Protein 2YSK (pdb70)

CATH classification: 1.10.490.110

Secondary structure (DSSP, 8-state):
--SS-HHHHHHHHHHHHHHHHHHHHHT---HHHHHHHHHHHHHHHHTTS-HHHHHHHHTTS-HHHHHHHHTT--TTSPPP---SHHHHHHHHHHTSEETTEESS-HHHHHHHHHHHHHHHS-HHHHHHHHHTS-HHHHTTSTT-

Radius of gyration: 14.79 Å; Cα contacts (8 Å, |Δi|>4): 147; chains: 1; bounding box: 36×36×34 Å

Sequence (144 aa):
SATGLEVFDRTLHKTHAWLKAIMEELGTEDRHKAYLALRAVLHALRDRLTVEEVAQLAAQLPMLVRGLYYEGWDPTGKPLKERHKEAFLAHVAEELKTPSGPAVDPEAATRAVFKVLSREISQGELEDVLGLLPKELRALWPQG

Organism: Thermus thermophilus (strain ATCC 27634 / DSM 579 / HB8) (NCBI:txid300852)

Foldseek 3Di:
DPPPDPLVVVLVVVVVVLLVQLCVLQVHPDSVLSVLLLLLQLQLLLLQDAPVLNVVLLVLHRPVSSVSSCPPDDNVDDRDADQAPVVSLVSSQVSQDDPPGGVGRSLSSNLSNLASSCVRGDVVSNVVSLVSHHPNSNVSHPVD

Nearest PDB structures (foldseek):
  2ysk-assembly1_A-2  TM=1.007E+00  e=5.662E-22  Thermus thermophilus HB8
  1qyi-assembly1_A  TM=2.344E-01  e=3.769E+00  Staphylococcus aureus subsp. aureus MW2

Structure (mmCIF, N/CA/C/O backbone):
data_2YSK
#
_entry.id   2YSK
#
_cell.length_a   35.457
_cell.length_b   35.457
_cell.length_c   211.966
_cell.angle_alpha   90.00
_cell.angle_beta   90.00
_cell.angle_gamma   90.00
#
_symmetry.space_group_name_H-M   'P 41 21 2'
#
loop_
_entity.id
_entity.type
_entity.pdbx_description
1 polymer 'Hypothetical protein TTHA1432'
2 non-polymer 'SULFATE ION'
3 water water
#
loop_
_atom_site.group_PDB
_atom_site.id
_atom_site.type_symbol
_atom_site.label_atom_id
_atom_site.label_alt_id
_atom_site.label_comp_id
_atom_site.label_asym_id
_atom_site.label_entity_id
_atom_site.label_seq_id
_atom_site.pdbx_PDB_ins_code
_atom_site.Cartn_x
_atom_site.Cartn_y
_atom_site.Cartn_z
_atom_site.occupancy
_atom_site.B_iso_or_equiv
_atom_site.auth_seq_id
_atom_site.auth_comp_id
_atom_site.auth_asym_id
_atom_site.auth_atom_id
_atom_site.pdbx_PDB_model_num
ATOM 1 N N . SER A 1 2 ? 11.657 17.368 111.143 1.00 39.43 2 SER A N 1
ATOM 2 C CA . SER A 1 2 ? 11.268 17.908 109.808 1.00 37.93 2 SER A CA 1
ATOM 3 C C . SER A 1 2 ? 12.432 17.870 108.820 1.00 36.89 2 SER A C 1
ATOM 4 O O . SER A 1 2 ? 12.237 17.578 107.638 1.00 38.41 2 SER A O 1
ATOM 7 N N . ALA A 1 3 ? 13.638 18.153 109.308 1.00 34.47 3 ALA A N 1
ATOM 8 C CA . ALA A 1 3 ? 14.833 18.144 108.467 1.00 31.47 3 ALA A CA 1
ATOM 9 C C . ALA A 1 3 ? 16.121 18.113 109.286 1.00 29.15 3 ALA A C 1
ATOM 10 O O . ALA A 1 3 ? 16.919 17.184 109.157 1.00 29.79 3 ALA A O 1
ATOM 12 N N . THR A 1 4 ? 16.326 19.134 110.115 1.00 25.12 4 THR A N 1
ATOM 13 C CA . THR A 1 4 ? 17.523 19.218 110.952 1.00 19.83 4 THR A CA 1
ATOM 14 C C . THR A 1 4 ? 17.156 19.334 112.427 1.00 18.31 4 THR A C 1
ATOM 15 O O . THR A 1 4 ? 18.012 19.200 113.300 1.00 17.13 4 THR A O 1
ATOM 19 N N . GLY A 1 5 ? 15.883 19.606 112.696 1.00 15.73 5 GLY A N 1
ATOM 20 C CA . GLY A 1 5 ? 15.440 19.766 114.067 1.00 13.08 5 GLY A CA 1
ATOM 21 C C . GLY A 1 5 ? 15.558 21.217 114.498 1.00 11.28 5 GLY A C 1
ATOM 22 O O . GLY A 1 5 ? 15.201 21.567 115.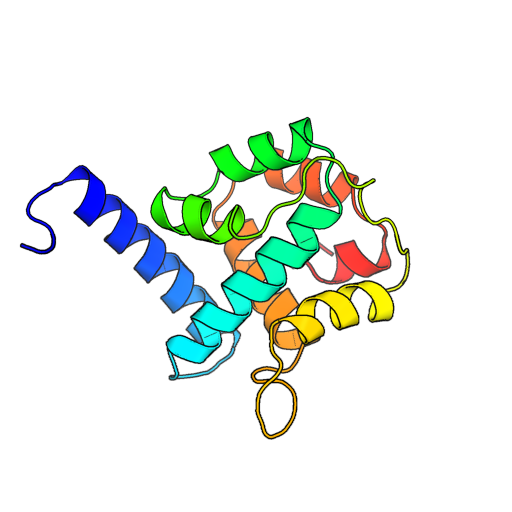628 1.00 10.59 5 GLY A O 1
ATOM 23 N N . LEU A 1 6 ? 16.091 22.055 113.607 1.00 8.39 6 LEU A N 1
ATOM 24 C CA . LEU A 1 6 ? 16.255 23.484 113.873 1.00 9.03 6 LEU A CA 1
ATOM 25 C C . LEU A 1 6 ? 15.667 24.310 112.737 1.00 7.92 6 LEU A C 1
ATOM 26 O O . LEU A 1 6 ? 16.027 24.128 111.576 1.00 6.94 6 LEU A O 1
ATOM 31 N N . GLU A 1 7 ? 14.759 25.219 113.079 1.00 9.19 7 GLU A N 1
ATOM 32 C CA . GLU A 1 7 ? 14.115 26.073 112.083 1.00 9.49 7 GLU A CA 1
ATOM 33 C C . GLU A 1 7 ? 15.118 26.909 111.296 1.00 8.13 7 GLU A C 1
ATOM 34 O O . GLU A 1 7 ? 14.978 27.077 110.083 1.00 5.77 7 GLU A O 1
ATOM 40 N N . VAL A 1 8 ? 16.132 27.423 111.988 1.00 7.89 8 VAL A N 1
ATOM 41 C CA . VAL A 1 8 ? 17.157 28.242 111.347 1.00 9.41 8 VAL A CA 1
ATOM 42 C C . VAL A 1 8 ? 17.900 27.468 110.255 1.00 8.17 8 VAL A C 1
ATOM 43 O O . VAL A 1 8 ? 18.150 28.005 109.165 1.00 7.45 8 VAL A O 1
ATOM 47 N N . PHE A 1 9 ? 18.219 26.201 110.524 1.00 7.60 9 PHE A N 1
ATOM 48 C CA . PHE A 1 9 ? 18.912 25.379 109.533 1.00 6.16 9 PHE A CA 1
ATOM 49 C C . PHE A 1 9 ? 17.971 24.921 108.422 1.00 5.44 9 PHE A C 1
ATOM 50 O O . PHE A 1 9 ? 18.372 24.861 107.265 1.00 5.51 9 PHE A O 1
ATOM 58 N N . ASP A 1 10 ? 16.722 24.611 108.769 1.00 6.28 10 ASP A N 1
ATOM 59 C CA . ASP A 1 10 ? 15.731 24.190 107.774 1.00 6.26 10 ASP A CA 1
ATOM 60 C C . ASP A 1 10 ? 15.532 25.327 106.776 1.00 6.47 10 ASP A C 1
ATOM 61 O O . ASP A 1 10 ? 15.367 25.101 105.574 1.00 5.92 10 ASP A O 1
ATOM 66 N N . ARG A 1 11 ? 15.550 26.552 107.295 1.00 5.01 11 ARG A N 1
ATOM 67 C CA . ARG A 1 11 ? 15.381 27.753 106.489 1.00 6.45 11 ARG A CA 1
ATOM 68 C C . ARG A 1 11 ? 16.533 27.952 105.505 1.00 5.95 11 ARG A C 1
ATOM 69 O O . ARG A 1 11 ? 16.307 28.247 104.330 1.00 5.49 11 ARG A O 1
ATOM 77 N N . THR A 1 12 ? 17.769 27.813 105.978 1.00 3.76 12 THR A N 1
ATOM 78 C CA . THR A 1 12 ? 18.905 27.996 105.082 1.00 4.29 12 THR A CA 1
ATOM 79 C C . THR A 1 12 ? 18.990 26.863 104.058 1.00 4.29 12 THR A C 1
ATOM 80 O O . THR A 1 12 ? 19.439 27.080 102.935 1.00 3.10 12 THR A O 1
ATOM 84 N N . LEU A 1 13 ? 18.539 25.667 104.435 1.00 4.60 13 LEU A N 1
ATOM 85 C CA . LEU A 1 13 ? 18.544 24.532 103.510 1.00 5.54 13 LEU A CA 1
ATOM 86 C C . LEU A 1 13 ? 17.521 24.796 102.410 1.00 7.52 13 LEU A C 1
ATOM 87 O O . LEU A 1 13 ? 17.762 24.495 101.242 1.00 8.02 13 LEU A O 1
ATOM 92 N N . HIS A 1 14 ? 16.378 25.362 102.792 1.00 7.42 14 HIS A N 1
ATOM 93 C CA . HIS A 1 14 ? 15.325 25.681 101.833 1.00 8.03 14 HIS A CA 1
ATOM 94 C C . HIS A 1 14 ? 15.814 26.720 100.820 1.00 6.73 14 HIS A C 1
ATOM 95 O O . HIS A 1 14 ? 15.568 26.588 99.621 1.00 4.82 14 HIS A O 1
ATOM 102 N N . LYS A 1 15 ? 16.496 27.753 101.309 1.00 4.48 15 LYS A N 1
ATOM 103 C CA . LYS A 1 15 ? 17.019 28.804 100.440 1.00 5.77 15 LYS A CA 1
ATOM 104 C C . LYS A 1 15 ? 18.103 28.259 99.516 1.00 4.54 15 LYS A C 1
ATOM 105 O O . LYS A 1 15 ? 18.106 28.533 98.317 1.00 3.58 15 LYS A O 1
ATOM 111 N N . THR A 1 16 ? 19.019 27.481 100.083 1.00 3.90 16 THR A N 1
ATOM 112 C CA . THR A 1 16 ? 20.112 26.895 99.312 1.00 3.62 16 THR A CA 1
ATOM 113 C C . THR A 1 16 ? 19.570 25.966 98.225 1.00 5.76 16 THR A C 1
ATOM 114 O O . THR A 1 16 ? 20.080 25.942 97.103 1.00 5.51 16 THR A O 1
ATOM 118 N N . HIS A 1 17 ? 18.524 25.217 98.557 1.00 5.41 17 HIS A N 1
ATOM 119 C CA . HIS A 1 17 ? 17.904 24.314 97.595 1.00 6.91 17 HIS A CA 1
ATOM 120 C C . HIS A 1 17 ? 17.326 25.133 96.440 1.00 7.18 17 HIS A C 1
ATOM 121 O O . HIS A 1 17 ? 17.415 24.727 95.280 1.00 6.51 17 HIS A O 1
ATOM 128 N N . ALA A 1 18 ? 16.747 26.290 96.765 1.00 4.78 18 ALA A N 1
ATOM 129 C CA . ALA A 1 18 ? 16.165 27.173 95.751 1.00 5.22 18 ALA A CA 1
ATOM 130 C C . ALA A 1 18 ? 17.253 27.679 94.811 1.00 5.41 18 ALA A C 1
ATOM 131 O O . ALA A 1 18 ? 17.066 27.724 93.594 1.00 6.41 18 ALA A O 1
ATOM 133 N N . TRP A 1 19 ? 18.394 28.057 95.380 1.00 3.97 19 TRP A N 1
ATOM 134 C CA . TRP A 1 19 ? 19.519 28.539 94.590 1.00 2.41 19 TRP A CA 1
ATOM 135 C C . TRP A 1 19 ? 20.021 27.468 93.631 1.00 2.74 19 TRP A C 1
ATOM 136 O O . TRP A 1 19 ? 20.221 27.736 92.446 1.00 3.54 19 TRP A O 1
ATOM 147 N N . LEU A 1 20 ? 20.262 26.270 94.162 1.00 1.52 20 LEU A N 1
ATOM 148 C CA . LEU A 1 20 ? 20.758 25.155 93.356 1.00 2.12 20 LEU A CA 1
ATOM 149 C C . LEU A 1 20 ? 19.782 24.753 92.262 1.00 2.82 20 LEU A C 1
ATOM 150 O O . LEU A 1 20 ? 20.198 24.445 91.147 1.00 4.90 20 LEU A O 1
ATOM 155 N N . LYS A 1 21 ? 18.491 24.757 92.586 1.00 3.42 21 LYS A N 1
ATOM 156 C CA . LYS A 1 21 ? 17.448 24.417 91.621 1.00 4.99 21 LYS A CA 1
ATOM 157 C C . LYS A 1 21 ? 17.465 25.413 90.458 1.00 4.50 21 LYS A C 1
ATOM 158 O O . LYS A 1 21 ? 17.309 25.029 89.295 1.00 3.63 21 LYS A O 1
ATOM 164 N N . ALA A 1 22 ? 17.672 26.690 90.777 1.00 2.99 22 ALA A N 1
ATOM 165 C CA . ALA A 1 22 ? 17.725 27.743 89.765 1.00 2.22 22 ALA A CA 1
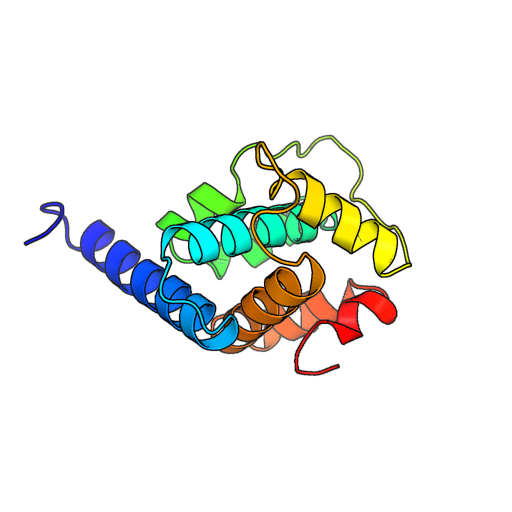ATOM 166 C C . ALA A 1 22 ? 18.969 27.574 88.893 1.00 2.11 22 ALA A C 1
ATOM 167 O O . ALA A 1 22 ? 18.921 27.778 87.681 1.00 2.28 22 ALA A O 1
ATOM 169 N N . ILE A 1 23 ? 20.082 27.197 89.519 1.00 1.68 23 ILE A N 1
ATOM 170 C CA . ILE A 1 23 ? 21.329 26.975 88.798 1.00 2.08 23 ILE A CA 1
ATOM 171 C C . ILE A 1 23 ? 21.168 25.768 87.863 1.00 1.95 23 ILE A C 1
ATOM 172 O O . ILE A 1 23 ? 21.623 25.796 86.719 1.00 0.89 23 ILE A O 1
ATOM 177 N N . MET A 1 24 ? 20.488 24.727 88.341 1.00 1.67 24 MET A N 1
ATOM 178 C CA . MET A 1 24 ? 20.245 23.527 87.534 1.00 3.55 24 MET A CA 1
ATOM 179 C C . MET A 1 24 ? 19.442 23.847 86.276 1.00 4.55 24 MET A C 1
ATOM 180 O O . MET A 1 24 ? 19.732 23.319 85.199 1.00 4.23 24 MET A O 1
ATOM 185 N N . GLU A 1 25 ? 18.429 24.699 86.421 1.00 5.47 25 GLU A N 1
ATOM 186 C CA . GLU A 1 25 ? 17.579 25.096 85.296 1.00 7.41 25 GLU A CA 1
ATOM 187 C C . GLU A 1 25 ? 18.366 25.891 84.261 1.00 7.59 25 GLU A C 1
ATOM 188 O O . GLU A 1 25 ? 18.179 25.715 83.054 1.00 7.77 25 GLU A O 1
ATOM 194 N N . GLU A 1 26 ? 19.241 26.769 84.744 1.00 6.30 26 GLU A N 1
ATOM 195 C CA . GLU A 1 26 ? 20.066 27.598 83.875 1.00 8.60 26 GLU A CA 1
ATOM 196 C C . GLU A 1 26 ? 21.042 26.719 83.094 1.00 6.99 26 GLU A C 1
ATOM 197 O O . GLU A 1 26 ? 21.252 26.919 81.897 1.00 5.78 26 GLU A O 1
ATOM 203 N N . LEU A 1 27 ? 21.608 25.724 83.773 1.00 3.18 27 LEU A N 1
ATOM 204 C CA . LEU A 1 27 ? 22.550 24.796 83.150 1.00 2.40 27 LEU A CA 1
ATOM 205 C C . LEU A 1 27 ? 21.850 23.766 82.264 1.00 3.01 27 LEU A C 1
ATOM 206 O O . LEU A 1 27 ? 22.483 23.158 81.395 1.00 5.41 27 LEU A O 1
ATOM 211 N N . GLY A 1 28 ? 20.552 23.575 82.493 1.00 3.18 28 GLY A N 1
ATOM 212 C CA . GLY A 1 28 ? 19.771 22.610 81.728 1.00 4.09 28 GLY A CA 1
ATOM 213 C C . GLY A 1 28 ? 20.086 21.179 82.130 1.00 5.96 28 GLY A C 1
ATOM 214 O O . GLY A 1 28 ? 19.938 20.247 81.336 1.00 4.08 28 GLY A O 1
ATOM 215 N N . THR A 1 29 ? 20.474 20.998 83.388 1.00 6.40 29 THR A N 1
ATOM 216 C CA . THR A 1 29 ? 20.848 19.683 83.892 1.00 7.09 29 THR A CA 1
ATOM 217 C C . THR A 1 29 ? 19.950 19.148 85.000 1.00 7.47 29 THR A C 1
ATOM 218 O O . THR A 1 29 ? 19.231 19.900 85.661 1.00 7.05 29 THR A O 1
ATOM 222 N N . GLU A 1 30 ? 19.977 17.828 85.171 1.00 9.41 30 GLU A N 1
ATOM 223 C CA . GLU A 1 30 ? 19.216 17.175 86.229 1.00 10.63 30 GLU A CA 1
ATOM 224 C C . GLU A 1 30 ? 20.175 16.715 87.329 1.00 9.53 30 GLU A C 1
ATOM 225 O O . GLU A 1 30 ? 19.750 16.169 88.350 1.00 10.59 30 GLU A O 1
ATOM 231 N N . ASP A 1 31 ? 21.467 16.956 87.116 1.00 7.53 31 ASP A N 1
ATOM 232 C CA . ASP A 1 31 ? 22.508 16.571 88.067 1.00 5.32 31 ASP A CA 1
ATOM 233 C C . ASP A 1 31 ? 22.709 17.674 89.106 1.00 5.17 31 ASP A C 1
ATOM 234 O O . ASP A 1 31 ? 23.303 18.715 88.814 1.00 3.56 31 ASP A O 1
ATOM 239 N N . ARG A 1 32 ? 22.251 17.412 90.328 1.00 4.27 32 ARG A N 1
ATOM 240 C CA . ARG A 1 32 ? 22.361 18.368 91.430 1.00 5.81 32 ARG A CA 1
ATOM 241 C C . ARG A 1 32 ? 23.816 18.661 91.786 1.00 5.66 32 ARG A C 1
ATOM 242 O O . ARG A 1 32 ? 24.176 19.803 92.078 1.00 4.34 32 ARG A O 1
ATOM 250 N N . HIS A 1 33 ? 24.652 17.625 91.754 1.00 4.98 33 HIS A N 1
ATOM 251 C CA . HIS A 1 33 ? 26.063 17.778 92.093 1.00 5.27 33 HIS A CA 1
ATOM 252 C C . HIS A 1 33 ? 26.785 18.699 91.112 1.00 4.39 33 HIS A C 1
ATOM 253 O O . HIS A 1 33 ? 27.702 19.417 91.501 1.00 2.33 33 HIS A O 1
ATOM 260 N N . LYS A 1 34 ? 26.373 18.684 89.845 1.00 3.29 34 LYS A N 1
ATOM 261 C CA . LYS A 1 34 ? 26.994 19.560 88.850 1.00 3.54 34 LYS A CA 1
ATOM 262 C C . LYS A 1 34 ? 26.692 21.020 89.191 1.00 2.58 34 LYS A C 1
ATOM 263 O O . LYS A 1 34 ? 27.571 21.883 89.104 1.00 2.30 34 LYS A O 1
ATOM 269 N N . ALA A 1 35 ? 25.458 21.287 89.615 1.00 1.90 35 ALA A N 1
ATOM 270 C CA . ALA A 1 35 ? 25.055 22.641 89.993 1.00 1.59 35 ALA A CA 1
ATOM 271 C C . ALA A 1 35 ? 25.829 23.095 91.230 1.00 2.88 35 ALA A C 1
ATOM 272 O O . ALA A 1 35 ? 26.200 24.264 91.344 1.00 2.92 35 ALA A O 1
ATOM 274 N N . TYR A 1 36 ? 26.065 22.168 92.158 1.00 3.13 36 TYR A N 1
ATOM 275 C CA . TYR A 1 36 ? 26.824 22.475 93.368 1.00 2.21 36 TYR A CA 1
ATOM 276 C C . TYR A 1 36 ? 28.262 22.849 92.995 1.00 0.89 36 TYR A C 1
ATOM 277 O O . TYR A 1 36 ? 28.797 23.859 93.462 1.00 0.89 36 TYR A O 1
ATOM 286 N N . LEU A 1 37 ? 28.886 22.029 92.154 1.00 0.89 37 LEU A N 1
ATOM 287 C CA . LEU A 1 37 ? 30.258 22.279 91.721 1.00 0.89 37 LEU A CA 1
ATOM 288 C C . LEU A 1 37 ? 30.380 23.637 91.037 1.00 1.21 37 LEU A C 1
ATOM 289 O O . LEU A 1 37 ? 31.367 24.349 91.228 1.00 2.01 37 LEU A O 1
ATOM 294 N N . ALA A 1 38 ? 29.367 23.990 90.251 1.00 0.89 38 ALA A N 1
ATOM 295 C CA . ALA A 1 38 ? 29.340 25.268 89.544 1.00 1.17 38 ALA A CA 1
ATOM 296 C C . ALA A 1 38 ? 29.277 26.413 90.552 1.00 1.68 38 ALA A C 1
ATOM 297 O O . ALA A 1 38 ? 30.055 27.360 90.464 1.00 1.10 38 ALA A O 1
ATOM 299 N N . LEU A 1 39 ? 28.362 26.308 91.515 1.00 0.89 39 LEU A N 1
ATOM 300 C CA . LEU A 1 39 ? 28.205 27.336 92.545 1.00 0.89 39 LEU A CA 1
ATOM 301 C C . LEU A 1 39 ? 29.506 27.531 93.309 1.00 0.89 39 LEU A C 1
ATOM 302 O O . LEU A 1 39 ? 29.954 28.658 93.508 1.00 1.08 39 LEU A O 1
ATOM 307 N N . ARG A 1 40 ? 30.112 26.418 93.709 1.00 0.89 40 ARG A N 1
ATOM 308 C CA . ARG A 1 40 ? 31.362 26.418 94.454 1.00 0.89 40 ARG A CA 1
ATOM 309 C C . ARG A 1 40 ? 32.514 27.054 93.674 1.00 1.26 40 ARG A C 1
ATOM 310 O O . ARG A 1 40 ? 33.158 27.987 94.160 1.00 0.89 40 ARG A O 1
ATOM 318 N N . ALA A 1 41 ? 32.754 26.563 92.461 1.00 0.89 41 ALA A N 1
ATOM 319 C CA . ALA A 1 41 ? 33.841 27.071 91.624 1.00 1.58 41 ALA A CA 1
ATOM 320 C C . ALA A 1 41 ? 33.709 28.547 91.264 1.00 1.22 41 ALA A C 1
ATOM 321 O O . ALA A 1 41 ? 34.698 29.282 91.285 1.00 2.23 41 ALA A O 1
ATOM 323 N N . VAL A 1 42 ? 32.495 28.976 90.926 1.00 0.89 42 VAL A N 1
ATOM 324 C CA . VAL A 1 42 ? 32.258 30.370 90.554 1.00 0.89 42 VAL A CA 1
ATOM 325 C C . VAL A 1 42 ? 32.332 31.331 91.736 1.00 1.58 42 VAL A C 1
ATOM 326 O O . VAL A 1 42 ? 32.915 32.409 91.619 1.00 0.89 42 VAL A O 1
ATOM 330 N N . LEU A 1 43 ? 31.748 30.952 92.872 1.00 1.11 43 LEU A N 1
ATOM 331 C CA . LEU A 1 43 ? 31.803 31.810 94.057 1.00 1.47 43 LEU A CA 1
ATOM 332 C C . LEU A 1 43 ? 33.253 32.034 94.479 1.00 1.14 43 LEU A C 1
ATOM 333 O O . LEU A 1 43 ? 33.638 33.146 94.824 1.00 1.09 43 LEU A O 1
ATOM 338 N N . HIS A 1 44 ? 34.060 30.979 94.431 1.00 1.49 44 HIS A N 1
ATOM 339 C CA . HIS A 1 44 ? 35.461 31.087 94.827 1.00 0.89 44 HIS A CA 1
ATOM 340 C C . HIS A 1 44 ? 36.282 31.963 93.892 1.00 0.90 44 HIS A C 1
ATOM 341 O O . HIS A 1 44 ? 37.110 32.757 94.344 1.00 1.43 44 HIS A O 1
ATOM 348 N N . ALA A 1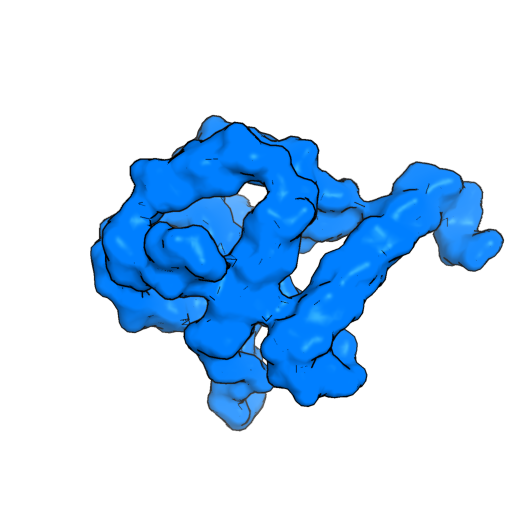 45 ? 36.025 31.853 92.592 1.00 1.36 45 ALA A N 1
ATOM 349 C CA . ALA A 1 45 ? 36.741 32.660 91.610 1.00 1.29 45 ALA A CA 1
ATOM 350 C C . ALA A 1 45 ? 36.374 34.136 91.773 1.00 1.54 45 ALA A C 1
ATOM 351 O O . ALA A 1 45 ? 37.240 35.010 91.723 1.00 2.25 45 ALA A O 1
ATOM 353 N N . LEU A 1 46 ? 35.091 34.406 92.002 1.00 1.84 46 LEU A N 1
ATOM 354 C CA . LEU A 1 46 ? 34.611 35.775 92.185 1.00 2.04 46 LEU A CA 1
ATOM 355 C C . LEU A 1 46 ? 35.153 36.365 93.488 1.00 1.65 46 LEU A C 1
ATOM 356 O O . LEU A 1 46 ? 35.630 37.501 93.521 1.00 2.42 46 LEU A O 1
ATOM 361 N N . ARG A 1 47 ? 35.073 35.575 94.553 1.00 1.88 47 ARG A N 1
ATOM 362 C CA . ARG A 1 47 ? 35.551 35.965 95.882 1.00 2.76 47 ARG A CA 1
ATOM 363 C C . ARG A 1 47 ? 37.014 36.411 95.869 1.00 3.49 47 ARG A C 1
ATOM 364 O O . ARG A 1 47 ? 37.378 37.401 96.511 1.00 4.24 47 ARG A O 1
ATOM 372 N N . ASP A 1 48 ? 37.848 35.670 95.142 1.00 2.69 48 ASP A N 1
ATOM 373 C CA . ASP A 1 48 ? 39.279 35.960 95.059 1.00 4.87 48 ASP A CA 1
ATOM 374 C C . ASP A 1 48 ? 39.658 37.264 94.365 1.00 4.83 48 ASP A C 1
ATOM 375 O O . ASP A 1 48 ? 40.817 37.677 94.414 1.00 7.43 48 ASP A O 1
ATOM 380 N N . ARG A 1 49 ? 38.695 37.902 93.709 1.00 3.47 49 ARG A N 1
ATOM 381 C CA . ARG A 1 49 ? 38.951 39.174 93.037 1.00 3.27 49 ARG A CA 1
ATOM 382 C C . ARG A 1 49 ? 38.530 40.350 93.921 1.00 4.20 49 ARG A C 1
ATOM 383 O O . ARG A 1 49 ? 38.662 41.510 93.529 1.00 4.07 49 ARG A O 1
ATOM 391 N N . LEU A 1 50 ? 38.052 40.044 95.122 1.00 2.87 50 LEU A N 1
ATOM 392 C CA . LEU A 1 50 ? 37.579 41.072 96.040 1.00 4.29 50 LEU A CA 1
ATOM 393 C C . LEU A 1 50 ? 38.497 41.294 97.237 1.00 5.92 50 LEU A C 1
ATOM 394 O O . LEU A 1 50 ? 39.206 40.382 97.665 1.00 4.66 50 LEU A O 1
ATOM 399 N N . THR A 1 51 ? 38.489 42.518 97.762 1.00 5.17 51 THR A N 1
ATOM 400 C CA . THR A 1 51 ? 39.278 42.843 98.949 1.00 5.12 51 THR A CA 1
ATOM 401 C C . THR A 1 51 ? 38.552 42.189 100.125 1.00 4.61 51 THR A C 1
ATOM 402 O O . THR A 1 51 ? 37.397 41.783 99.995 1.00 3.22 51 THR A O 1
ATOM 406 N N . VAL A 1 52 ? 39.216 42.109 101.275 1.00 4.61 52 VAL A N 1
ATOM 407 C CA . VAL A 1 52 ? 38.619 41.507 102.466 1.00 3.50 52 VAL A CA 1
ATOM 408 C C . VAL A 1 52 ? 37.271 42.152 102.810 1.00 4.61 52 VAL A C 1
ATOM 409 O O . VAL A 1 52 ? 36.299 41.456 103.114 1.00 0.89 52 VAL A O 1
ATOM 413 N N . GLU A 1 53 ? 37.200 43.478 102.720 1.00 5.20 53 GLU A N 1
ATOM 414 C CA . GLU A 1 53 ? 35.959 44.190 103.019 1.00 5.59 53 GLU A CA 1
ATOM 415 C C . GLU A 1 53 ? 34.857 43.805 102.032 1.00 4.82 53 GLU A C 1
ATOM 416 O O . GLU A 1 53 ? 33.715 43.561 102.427 1.00 2.64 53 GLU A O 1
ATOM 422 N N . GLU A 1 54 ? 35.212 43.765 100.749 1.00 4.46 54 GLU A N 1
ATOM 423 C CA . GLU A 1 54 ? 34.271 43.416 99.685 1.00 5.56 54 GLU A CA 1
ATOM 424 C C . GLU A 1 54 ? 33.791 41.960 99.796 1.00 3.72 54 GLU A C 1
ATOM 425 O O . GLU A 1 54 ? 32.635 41.657 99.487 1.00 4.22 54 GLU A O 1
ATOM 431 N N . VAL A 1 55 ? 34.680 41.074 100.243 1.00 3.16 55 VAL A N 1
ATOM 432 C CA . VAL A 1 55 ? 34.363 39.654 100.424 1.00 3.00 55 VAL A CA 1
ATOM 433 C C . VAL A 1 55 ? 33.255 39.485 101.463 1.00 3.72 55 VAL A C 1
ATOM 434 O O . VAL A 1 55 ? 32.278 38.763 101.238 1.00 2.24 55 VAL A O 1
ATOM 438 N N . ALA A 1 56 ? 33.411 40.159 102.600 1.00 3.21 56 ALA A N 1
ATOM 439 C CA . ALA A 1 56 ? 32.430 40.083 103.679 1.00 2.62 56 ALA A CA 1
ATOM 440 C C . ALA A 1 56 ? 31.113 40.746 103.289 1.00 2.70 56 ALA A C 1
ATOM 441 O O . ALA A 1 56 ? 30.039 40.298 103.691 1.00 3.59 56 ALA A O 1
ATOM 443 N N . GLN A 1 57 ? 31.196 41.808 102.497 1.00 2.31 57 GLN A N 1
ATOM 444 C CA . GLN A 1 57 ? 29.998 42.523 102.060 1.00 2.15 57 GLN A CA 1
ATOM 445 C C . GLN A 1 57 ? 29.127 41.617 101.191 1.00 1.53 57 GLN A C 1
ATOM 446 O O . GLN A 1 57 ? 27.897 41.629 101.297 1.00 2.24 57 GLN A O 1
ATOM 452 N N . LEU A 1 58 ? 29.770 40.829 100.334 1.00 0.89 58 LEU A N 1
ATOM 453 C CA . LEU A 1 58 ? 29.043 39.904 99.475 1.00 1.85 58 LEU A CA 1
ATOM 454 C C . LEU A 1 58 ? 28.502 38.753 100.321 1.00 1.29 58 LEU A C 1
ATOM 455 O O . LEU A 1 58 ? 27.374 38.313 100.125 1.00 2.96 58 LEU A O 1
ATOM 460 N N . ALA A 1 59 ? 29.297 38.307 101.293 1.00 1.04 59 ALA A N 1
ATOM 461 C CA . ALA A 1 59 ? 28.907 37.209 102.179 1.00 1.36 59 ALA A CA 1
ATOM 462 C C . ALA A 1 59 ? 27.599 37.484 102.918 1.00 1.69 59 ALA A C 1
ATOM 463 O O . ALA A 1 59 ? 26.825 36.562 103.199 1.00 2.37 59 ALA A O 1
ATOM 465 N N . ALA A 1 60 ? 27.353 38.753 103.232 1.00 3.15 60 ALA A N 1
ATOM 466 C CA . ALA A 1 60 ? 26.137 39.148 103.942 1.00 5.61 60 ALA A CA 1
ATOM 467 C C . ALA A 1 60 ? 24.870 38.905 103.117 1.00 6.43 60 ALA A C 1
ATOM 468 O O . ALA A 1 60 ? 23.770 38.830 103.666 1.00 6.79 60 ALA A O 1
ATOM 470 N N . GLN A 1 61 ? 25.041 38.770 101.803 1.00 6.92 61 GLN A N 1
ATOM 471 C CA . GLN A 1 61 ? 23.934 38.538 100.871 1.00 7.43 61 GLN A CA 1
ATOM 472 C C . GLN A 1 61 ? 23.711 37.055 100.564 1.00 7.05 61 GLN A C 1
ATOM 473 O O . GLN A 1 61 ? 22.827 36.701 99.780 1.00 8.08 61 GLN A O 1
ATOM 479 N N . LEU A 1 62 ? 24.532 36.193 101.152 1.00 3.55 62 LEU A N 1
ATOM 480 C CA . LEU A 1 62 ? 24.423 34.761 100.912 1.00 4.76 62 LEU A CA 1
ATOM 481 C C . LEU A 1 62 ? 23.776 34.018 102.070 1.00 4.89 62 LEU A C 1
ATOM 482 O O . LEU A 1 62 ? 24.013 34.346 103.232 1.00 5.15 62 LEU A O 1
ATOM 487 N N . PRO A 1 63 ? 22.925 33.019 101.762 1.00 4.92 63 PRO A N 1
ATOM 488 C CA . PRO A 1 63 ? 22.249 32.212 102.784 1.00 4.03 63 PRO A CA 1
ATOM 489 C C . PRO A 1 63 ? 23.351 31.553 103.622 1.00 4.09 63 PRO A C 1
ATOM 490 O O . PRO A 1 63 ? 24.419 31.248 103.094 1.00 2.35 63 PRO A O 1
ATOM 494 N N . MET A 1 64 ? 23.082 31.314 104.905 1.00 2.86 64 MET A N 1
ATOM 495 C CA . MET A 1 64 ? 24.065 30.724 105.820 1.00 3.63 64 MET A CA 1
ATOM 496 C C . MET A 1 64 ? 24.904 29.572 105.255 1.00 3.71 64 MET A C 1
ATOM 497 O O . MET A 1 64 ? 26.134 29.612 105.314 1.00 6.21 64 MET A O 1
ATOM 502 N N . LEU A 1 65 ? 24.244 28.549 104.718 1.00 3.81 65 LEU A N 1
ATOM 503 C CA . LEU A 1 65 ? 24.945 27.398 104.156 1.00 1.82 65 LEU A CA 1
ATOM 504 C C . LEU A 1 65 ? 25.807 27.772 102.948 1.00 1.79 65 LEU A C 1
ATOM 505 O O . LEU A 1 65 ? 26.930 27.284 102.809 1.00 2.34 65 LEU A O 1
ATOM 510 N N . VAL A 1 66 ? 25.285 28.636 102.080 1.00 0.89 66 VAL A N 1
ATOM 511 C CA . VAL A 1 66 ? 26.023 29.085 100.903 1.00 0.89 66 VAL A CA 1
ATOM 512 C C . VAL A 1 66 ? 27.230 29.923 101.329 1.00 2.24 66 VAL A C 1
ATOM 513 O O . VAL A 1 66 ? 28.274 29.908 100.672 1.00 2.02 66 VAL A O 1
ATOM 517 N N . ARG A 1 67 ? 27.084 30.644 102.439 1.00 2.39 67 ARG A N 1
ATOM 518 C CA . ARG A 1 67 ? 28.157 31.489 102.958 1.00 1.81 67 ARG A CA 1
ATOM 519 C C . ARG A 1 67 ? 29.319 30.613 103.426 1.00 1.69 67 ARG A C 1
ATOM 520 O O . ARG A 1 67 ? 30.484 30.984 103.271 1.00 1.59 67 ARG A O 1
ATOM 528 N N . GLY A 1 68 ? 28.990 29.460 104.008 1.00 1.37 68 GLY A N 1
ATOM 529 C CA . GLY A 1 68 ? 30.014 28.532 104.465 1.00 1.30 68 GLY A CA 1
ATOM 530 C C . GLY A 1 68 ? 30.790 27.983 103.279 1.00 1.74 68 GLY A C 1
ATOM 531 O O . GLY A 1 68 ? 32.011 27.830 103.337 1.00 1.63 68 GLY A O 1
ATOM 532 N N . LEU A 1 69 ? 30.074 27.690 102.195 1.00 1.18 69 LEU A N 1
ATOM 533 C CA . LEU A 1 69 ? 30.690 27.181 100.969 1.00 2.02 69 LEU A CA 1
ATOM 534 C C . LEU A 1 69 ? 31.582 28.273 100.373 1.00 1.98 69 LEU A C 1
ATOM 535 O O . LEU A 1 69 ? 32.731 28.028 100.013 1.00 2.62 69 LEU A O 1
ATOM 540 N N . TYR A 1 70 ? 31.029 29.480 100.298 1.00 2.14 70 TYR A N 1
ATOM 541 C CA . TYR A 1 70 ? 31.704 30.665 99.777 1.00 1.47 70 TYR A CA 1
ATOM 542 C C . TYR A 1 70 ? 33.073 30.901 100.418 1.00 2.81 70 TYR A C 1
ATOM 543 O O . TYR A 1 70 ? 34.051 31.167 99.720 1.00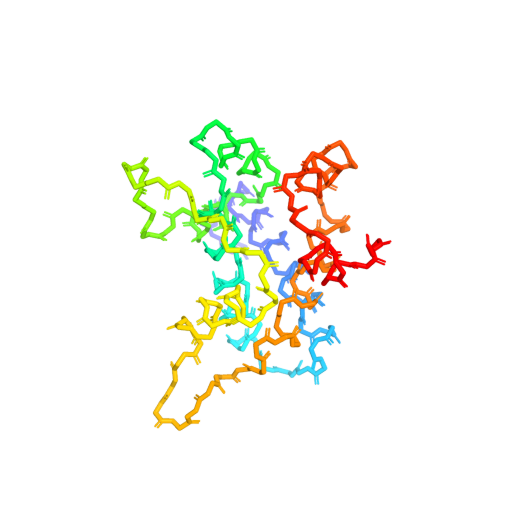 2.23 70 TYR A O 1
ATOM 552 N N . TYR A 1 71 ? 33.135 30.798 101.743 1.00 3.46 71 TYR A N 1
ATOM 553 C CA . TYR A 1 71 ? 34.382 31.013 102.475 1.00 3.07 71 TYR A CA 1
ATOM 554 C C . TYR A 1 71 ? 35.367 29.843 102.486 1.00 3.56 71 TYR A C 1
ATOM 555 O O . TYR A 1 71 ? 36.507 30.004 102.918 1.00 2.89 71 TYR A O 1
ATOM 564 N N . GLU A 1 72 ? 34.939 28.681 101.999 1.00 3.05 72 GLU A N 1
ATOM 565 C CA . GLU A 1 72 ? 35.793 27.489 101.971 1.00 4.87 72 GLU A CA 1
ATOM 566 C C . GLU A 1 72 ? 37.124 27.714 101.240 1.00 4.52 72 GLU A C 1
ATOM 567 O O . GLU A 1 72 ? 37.140 28.136 100.085 1.00 4.55 72 GLU A O 1
ATOM 573 N N . GLY A 1 73 ? 38.232 27.459 101.939 1.00 3.34 73 GLY A N 1
ATOM 574 C CA . GLY A 1 73 ? 39.560 27.611 101.358 1.00 4.96 73 GLY A CA 1
ATOM 575 C C . GLY A 1 73 ? 40.058 29.028 101.124 1.00 5.43 73 GLY A C 1
ATOM 576 O O . GLY A 1 73 ? 41.078 29.227 100.461 1.00 5.40 73 GLY A O 1
ATOM 577 N N . TRP A 1 74 ? 39.358 30.012 101.681 1.00 3.99 74 TRP A N 1
ATOM 578 C CA . TRP A 1 74 ? 39.721 31.420 101.514 1.00 3.78 74 TRP A CA 1
ATOM 579 C C . TRP A 1 74 ? 41.050 31.803 102.162 1.00 5.68 74 TRP A C 1
ATOM 580 O O . TRP A 1 74 ? 41.330 31.435 103.303 1.00 4.47 74 TRP A O 1
ATOM 591 N N . ASP A 1 75 ? 41.859 32.542 101.406 1.00 6.86 75 ASP A N 1
ATOM 592 C CA . ASP A 1 75 ? 43.153 33.037 101.864 1.00 7.60 75 ASP A CA 1
ATOM 593 C C . ASP A 1 75 ? 43.076 34.563 101.779 1.00 7.65 75 ASP A C 1
ATOM 594 O O . ASP A 1 75 ? 43.334 35.157 100.728 1.00 7.54 75 ASP A O 1
ATOM 599 N N . PRO A 1 76 ? 42.733 35.217 102.898 1.00 6.86 76 PRO A N 1
ATOM 600 C CA . PRO A 1 76 ? 42.609 36.674 102.976 1.00 9.06 76 PRO A CA 1
ATOM 601 C C . PRO A 1 76 ? 43.911 37.465 102.871 1.00 11.49 76 PRO A C 1
ATOM 602 O O . PRO A 1 76 ? 43.878 38.683 102.684 1.00 11.54 76 PRO A O 1
ATOM 606 N N . THR A 1 77 ? 45.049 36.782 102.988 1.00 11.26 77 THR A N 1
ATOM 607 C CA . THR A 1 77 ? 46.350 37.449 102.927 1.00 14.11 77 THR A CA 1
ATOM 608 C C . THR A 1 77 ? 46.841 37.730 101.508 1.00 15.98 77 THR A C 1
ATOM 609 O O . THR A 1 77 ? 47.681 38.611 101.299 1.00 15.72 77 THR A O 1
ATOM 613 N N . GLY A 1 78 ? 46.328 36.974 100.542 1.00 15.60 78 GLY A N 1
ATOM 614 C CA . GLY A 1 78 ? 46.734 37.159 99.161 1.00 18.34 78 GLY A CA 1
ATOM 615 C C . GLY A 1 78 ? 46.083 38.352 98.487 1.00 18.53 78 GLY A C 1
ATOM 616 O O . GLY A 1 78 ? 44.913 38.653 98.742 1.00 19.52 78 GLY A O 1
ATOM 617 N N . LYS A 1 79 ? 46.844 39.041 97.637 1.00 17.96 79 LYS A N 1
ATOM 618 C CA . LYS A 1 79 ? 46.332 40.202 96.913 1.00 19.05 79 LYS A CA 1
ATOM 619 C C . LYS A 1 79 ? 45.210 39.746 95.987 1.00 16.34 79 LYS A C 1
ATOM 620 O O . LYS A 1 79 ? 45.326 38.709 95.332 1.00 16.42 79 LYS A O 1
ATOM 626 N N . PRO A 1 80 ? 44.089 40.488 95.953 1.00 15.04 80 PRO A N 1
ATOM 627 C CA . PRO A 1 80 ? 42.979 40.096 95.078 1.00 13.59 80 PRO A CA 1
ATOM 628 C C . PRO A 1 80 ? 43.393 39.987 93.614 1.00 12.83 80 PRO A C 1
ATOM 629 O O . PRO A 1 80 ? 44.170 40.801 93.112 1.00 12.53 80 PRO A O 1
ATOM 633 N N . LEU A 1 81 ? 42.918 38.933 92.959 1.00 11.03 81 LEU A N 1
ATOM 634 C CA . LEU A 1 81 ? 43.224 38.683 91.554 1.00 9.90 81 LEU A CA 1
ATOM 635 C C . LEU A 1 81 ? 42.570 39.750 90.684 1.00 9.38 81 LEU A C 1
ATOM 636 O O . LEU A 1 81 ? 41.415 40.119 90.902 1.00 7.97 81 LEU A O 1
ATOM 641 N N . LYS A 1 82 ? 43.315 40.252 89.705 1.00 8.75 82 LYS A N 1
ATOM 642 C CA . LYS A 1 82 ? 42.802 41.305 88.846 1.00 9.97 82 LYS A CA 1
ATOM 643 C C . LYS A 1 82 ? 43.057 41.132 87.349 1.00 8.65 82 LYS A C 1
ATOM 644 O O . LYS A 1 82 ? 43.230 42.120 86.638 1.00 6.80 82 LYS A O 1
ATOM 650 N N . GLU A 1 83 ? 43.069 39.891 86.868 1.00 8.50 83 GLU A N 1
ATOM 651 C CA . GLU A 1 83 ? 43.276 39.645 85.442 1.00 9.39 83 GLU A CA 1
ATOM 652 C C . GLU A 1 83 ? 42.107 40.272 84.690 1.00 8.91 83 GLU A C 1
ATOM 653 O O . GLU A 1 83 ? 40.961 40.172 85.118 1.00 8.78 83 GLU A O 1
ATOM 659 N N . ARG A 1 84 ? 42.405 40.914 83.568 1.00 11.07 84 ARG A N 1
ATOM 660 C CA . ARG A 1 84 ? 41.392 41.597 82.767 1.00 12.73 84 ARG A CA 1
ATOM 661 C C . ARG A 1 84 ? 40.603 40.775 81.744 1.00 11.39 84 ARG A C 1
ATOM 662 O O . ARG A 1 84 ? 39.474 41.130 81.409 1.00 13.36 84 ARG A O 1
ATOM 670 N N . HIS A 1 85 ? 41.183 39.679 81.265 1.00 10.06 85 HIS A N 1
ATOM 671 C CA . HIS A 1 85 ? 40.538 38.848 80.245 1.00 8.89 85 HIS A CA 1
ATOM 672 C C . HIS A 1 85 ? 39.632 37.727 80.745 1.00 8.05 85 HIS A C 1
ATOM 673 O O . HIS A 1 85 ? 39.865 37.145 81.802 1.00 6.99 85 HIS A O 1
ATOM 680 N N . LYS A 1 86 ? 38.628 37.394 79.938 1.00 6.81 86 LYS A N 1
ATOM 681 C CA . LYS A 1 86 ? 37.675 36.337 80.273 1.00 6.60 86 LYS A CA 1
ATOM 682 C C . LYS A 1 86 ? 38.362 34.992 80.515 1.00 6.31 86 LYS A C 1
ATOM 683 O O . LYS A 1 86 ? 38.043 34.293 81.478 1.00 4.71 86 LYS A O 1
ATOM 689 N N . GLU A 1 87 ? 39.319 34.641 79.656 1.00 6.28 87 GLU A N 1
ATOM 690 C CA . GLU A 1 87 ? 40.031 33.367 79.784 1.00 5.62 87 GLU A CA 1
ATOM 691 C C . GLU A 1 87 ? 40.720 33.155 81.128 1.00 5.77 87 GLU A C 1
ATOM 692 O O . GLU A 1 87 ? 40.747 32.039 81.641 1.00 4.26 87 GLU A O 1
ATOM 698 N N . ALA A 1 88 ? 41.272 34.222 81.696 1.00 4.88 88 ALA A N 1
ATOM 699 C CA . ALA A 1 88 ? 41.951 34.134 82.983 1.00 5.97 88 ALA A CA 1
ATOM 700 C C . ALA A 1 88 ? 40.954 33.772 84.082 1.00 5.81 88 ALA A C 1
ATOM 701 O O . ALA A 1 88 ? 41.201 32.876 84.892 1.00 6.58 88 ALA A O 1
ATOM 703 N N . PHE A 1 89 ? 39.819 34.462 84.096 1.00 4.82 89 PHE A N 1
ATOM 704 C CA . PHE A 1 89 ? 38.793 34.194 85.091 1.00 4.66 89 PHE A CA 1
ATOM 705 C C . PHE A 1 89 ? 38.210 32.795 84.933 1.00 4.04 89 PHE A C 1
ATOM 706 O O . PHE A 1 89 ? 38.032 32.081 85.920 1.00 5.67 89 PHE A O 1
ATOM 714 N N . LEU A 1 90 ? 37.900 32.411 83.697 1.00 3.08 90 LEU A N 1
ATOM 715 C CA . LEU A 1 90 ? 37.333 31.094 83.442 1.00 2.14 90 LEU A CA 1
ATOM 716 C C . LEU A 1 90 ? 38.298 29.970 83.812 1.00 2.31 90 LEU A C 1
ATOM 717 O O . LEU A 1 90 ? 37.869 28.902 84.255 1.00 2.15 90 LEU A O 1
ATOM 722 N N . ALA A 1 91 ? 39.599 30.226 83.674 1.00 4.47 91 ALA A N 1
ATOM 723 C CA . ALA A 1 91 ? 40.614 29.237 84.028 1.00 4.62 91 ALA A CA 1
ATOM 724 C C . ALA A 1 91 ? 40.575 28.966 85.537 1.00 5.46 91 ALA A C 1
ATOM 725 O O . ALA A 1 91 ? 40.780 27.832 85.979 1.00 4.11 91 ALA A O 1
ATOM 727 N N . HIS A 1 92 ? 40.306 30.009 86.322 1.00 4.42 92 HIS A N 1
ATOM 728 C CA . HIS A 1 92 ? 40.218 29.870 87.776 1.00 4.92 92 HIS A CA 1
ATOM 729 C C . HIS A 1 92 ? 38.965 29.082 88.149 1.00 5.61 92 HIS A C 1
ATOM 730 O O . HIS A 1 92 ? 38.992 28.256 89.062 1.00 6.26 92 HIS A O 1
ATOM 737 N N . VAL A 1 93 ? 37.870 29.345 87.438 1.00 4.24 93 VAL A N 1
ATOM 738 C CA . VAL A 1 93 ? 36.620 28.624 87.667 1.00 3.86 93 VAL A CA 1
ATOM 739 C C . VAL A 1 93 ? 36.872 27.157 87.298 1.00 3.65 93 VAL A C 1
ATOM 740 O O . VAL A 1 93 ? 36.522 26.247 88.050 1.00 3.27 93 VAL A O 1
ATOM 744 N N . ALA A 1 94 ? 37.538 26.948 86.164 1.00 4.79 94 ALA A N 1
ATOM 745 C CA . ALA A 1 94 ? 37.854 25.608 85.671 1.00 5.33 94 ALA A CA 1
ATOM 746 C C . ALA A 1 94 ? 38.715 24.800 86.644 1.00 5.88 94 ALA A C 1
ATOM 747 O O . ALA A 1 94 ? 38.599 23.577 86.712 1.00 6.10 94 ALA A O 1
ATOM 749 N N . GLU A 1 95 ? 39.568 25.487 87.400 1.00 6.38 95 GLU A N 1
ATOM 750 C CA . GLU A 1 95 ? 40.444 24.827 88.366 1.00 8.66 95 GLU A CA 1
ATOM 751 C C . GLU A 1 95 ? 39.692 24.045 89.439 1.00 9.32 95 GLU A C 1
ATOM 752 O O . GLU A 1 95 ? 40.216 23.068 89.979 1.00 9.63 95 GLU A O 1
ATOM 758 N N . GLU A 1 96 ? 38.480 24.486 89.768 1.00 5.75 96 GLU A N 1
ATOM 759 C CA . GLU A 1 96 ? 37.680 23.801 90.780 1.00 5.45 96 GLU A CA 1
ATOM 760 C C . GLU A 1 96 ? 36.553 22.950 90.201 1.00 6.46 96 GLU A C 1
ATOM 761 O O . GLU A 1 96 ? 35.674 22.474 90.926 1.00 5.52 96 GLU A O 1
ATOM 767 N N . LEU A 1 97 ? 36.605 22.742 88.888 1.00 9.25 97 LEU A N 1
ATOM 768 C CA . LEU A 1 97 ? 35.625 21.926 88.178 1.00 9.83 97 LEU A CA 1
ATOM 769 C C . LEU A 1 97 ? 36.328 20.715 87.571 1.00 12.48 97 LEU A C 1
ATOM 770 O O . LEU A 1 97 ? 35.731 19.959 86.805 1.00 14.66 97 LEU A O 1
ATOM 775 N N . LYS A 1 98 ? 37.602 20.540 87.913 1.00 14.90 98 LYS A N 1
ATOM 776 C CA . LYS A 1 98 ? 38.392 19.429 87.397 1.00 17.92 98 LYS A CA 1
ATOM 777 C C . LYS A 1 98 ? 37.888 18.075 87.873 1.00 18.59 98 LYS A C 1
ATOM 778 O O . LYS A 1 98 ? 37.561 17.898 89.046 1.00 17.71 98 LYS A O 1
ATOM 784 N N . THR A 1 99 ? 37.799 17.136 86.937 1.00 20.40 99 THR A N 1
ATOM 785 C CA . THR A 1 99 ? 37.370 15.768 87.222 1.00 23.48 99 THR A CA 1
ATOM 786 C C . THR A 1 99 ? 38.334 14.864 86.449 1.00 24.52 99 THR A C 1
ATOM 787 O O . THR A 1 99 ? 39.164 15.358 85.680 1.00 23.80 99 THR A O 1
ATOM 791 N N . PRO A 1 100 ? 38.259 13.535 86.656 1.00 26.59 100 PRO A N 1
ATOM 792 C CA . PRO A 1 100 ? 39.149 12.604 85.951 1.00 28.35 100 PRO A CA 1
ATOM 793 C C . PRO A 1 100 ? 39.211 12.805 84.436 1.00 30.35 100 PRO A C 1
ATOM 794 O O . PRO A 1 100 ? 40.251 12.565 83.818 1.00 31.67 100 PRO A O 1
ATOM 798 N N . SER A 1 101 ? 38.105 13.260 83.848 1.00 31.53 101 SER A N 1
ATOM 799 C CA . SER A 1 101 ? 38.036 13.501 82.407 1.00 32.37 101 SER A CA 1
ATOM 800 C C . SER A 1 101 ? 37.467 14.881 82.065 1.00 32.01 101 SER A C 1
ATOM 801 O O . SER A 1 101 ? 36.269 15.023 81.805 1.00 33.60 101 SER A O 1
ATOM 804 N N . GLY A 1 102 ? 38.336 15.892 82.080 1.00 30.35 102 GLY A N 1
ATOM 805 C CA . GLY A 1 102 ? 37.928 17.253 81.758 1.00 27.70 102 GLY A CA 1
ATOM 806 C C . GLY A 1 102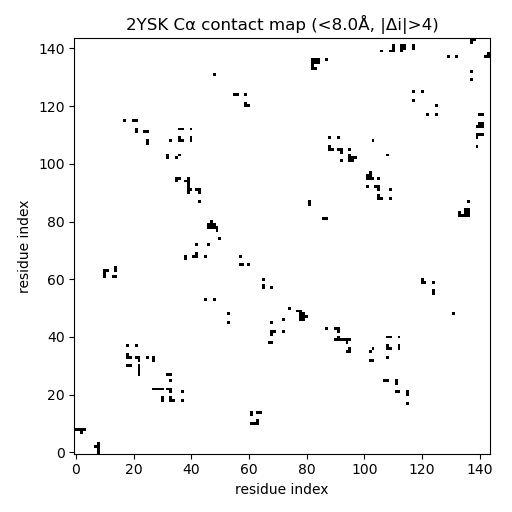 ? 37.053 17.955 82.784 1.00 24.26 102 GLY A C 1
ATOM 807 O O . GLY A 1 102 ? 36.737 17.387 83.827 1.00 24.62 102 GLY A O 1
ATOM 808 N N . PRO A 1 103 ? 36.647 19.209 82.513 1.00 22.00 103 PRO A N 1
ATOM 809 C CA . PRO A 1 103 ? 35.801 20.009 83.408 1.00 18.44 103 PRO A CA 1
ATOM 810 C C . PRO A 1 103 ? 34.428 19.379 83.618 1.00 14.95 103 PRO A C 1
ATOM 811 O O . PRO A 1 103 ? 33.808 18.898 82.670 1.00 14.09 103 PRO A O 1
ATOM 815 N N . ALA A 1 104 ? 33.957 19.398 84.863 1.00 12.14 104 ALA A N 1
ATOM 816 C CA . ALA A 1 104 ? 32.655 18.839 85.222 1.00 10.90 104 ALA A CA 1
ATOM 817 C C . ALA A 1 104 ? 31.529 19.552 84.480 1.00 11.23 104 ALA A C 1
ATOM 818 O O . ALA A 1 104 ? 30.520 18.942 84.122 1.00 9.96 104 ALA A O 1
ATOM 820 N N . VAL A 1 105 ? 31.703 20.858 84.295 1.00 8.80 105 VAL A N 1
ATOM 821 C CA . VAL A 1 105 ? 30.735 21.708 83.605 1.00 8.08 105 VAL A CA 1
ATOM 822 C C . VAL A 1 105 ? 31.546 22.699 82.771 1.00 5.83 105 VAL A C 1
ATOM 823 O O . VAL A 1 105 ? 32.655 23.066 83.162 1.00 7.19 105 VAL A O 1
ATOM 827 N N . ASP A 1 106 ? 31.020 23.118 81.621 1.00 4.40 106 ASP A N 1
ATOM 828 C CA . ASP A 1 106 ? 31.742 24.094 80.807 1.00 4.71 106 ASP A CA 1
ATOM 829 C C . ASP A 1 106 ? 31.925 25.339 81.675 1.00 2.86 106 ASP A C 1
ATOM 830 O O . ASP A 1 106 ? 30.948 25.870 82.194 1.00 2.06 106 ASP A O 1
ATOM 835 N N . PRO A 1 107 ? 33.174 25.814 81.841 1.00 3.93 107 PRO A N 1
ATOM 836 C CA . PRO A 1 107 ? 33.481 26.998 82.656 1.00 4.12 107 PRO A CA 1
ATOM 837 C C . PRO A 1 107 ? 32.597 28.226 82.419 1.00 4.80 107 PRO A C 1
ATOM 838 O O . PRO A 1 107 ? 32.072 28.796 83.377 1.00 4.61 107 PRO A O 1
ATOM 842 N N . GLU A 1 108 ? 32.436 28.648 81.165 1.00 4.60 108 GLU A N 1
ATOM 843 C CA . GLU A 1 108 ? 31.599 29.818 80.898 1.00 4.11 108 GLU A CA 1
ATOM 844 C C . GLU A 1 108 ? 30.135 29.561 81.239 1.00 3.26 108 GLU A C 1
ATOM 845 O O . GLU A 1 108 ? 29.473 30.416 81.824 1.00 2.81 108 GLU A O 1
ATOM 851 N N . ALA A 1 109 ? 29.635 28.380 80.880 1.00 5.48 109 ALA A N 1
ATOM 852 C CA . ALA A 1 109 ? 28.250 28.017 81.170 1.00 5.30 109 ALA A CA 1
ATOM 853 C C . ALA A 1 109 ? 28.008 28.039 82.678 1.00 4.05 109 ALA A C 1
ATOM 854 O O . ALA A 1 109 ? 26.989 28.551 83.149 1.00 2.78 109 ALA A O 1
ATOM 856 N N . ALA A 1 110 ? 28.955 27.484 83.429 1.00 3.77 110 ALA A N 1
ATOM 857 C CA . ALA A 1 110 ? 28.864 27.449 84.886 1.00 4.08 110 ALA A CA 1
ATOM 858 C C . ALA A 1 110 ? 28.848 28.873 85.447 1.00 4.01 110 ALA A C 1
ATOM 859 O O . ALA A 1 110 ? 28.043 29.209 86.321 1.00 3.05 110 ALA A O 1
ATOM 861 N N . THR A 1 111 ? 29.730 29.712 84.917 1.00 3.03 111 THR A N 1
ATOM 862 C CA . THR A 1 111 ? 29.837 31.098 85.359 1.00 1.76 111 THR A CA 1
ATOM 863 C C . THR A 1 111 ? 28.580 31.911 85.060 1.00 3.10 111 THR A C 1
ATOM 864 O O . THR A 1 111 ? 28.076 32.622 85.933 1.00 1.18 111 THR A O 1
ATOM 868 N N . ARG A 1 112 ? 28.064 31.793 83.838 1.00 2.44 112 ARG A N 1
ATOM 869 C CA . ARG A 1 112 ? 26.861 32.524 83.453 1.00 3.03 112 ARG A CA 1
ATOM 870 C C . ARG A 1 112 ? 25.639 32.087 84.257 1.00 3.18 112 ARG A C 1
ATOM 871 O O . ARG A 1 112 ? 24.816 32.918 84.634 1.00 2.11 112 ARG A O 1
ATOM 879 N N . ALA A 1 113 ? 25.538 30.791 84.543 1.00 3.45 113 ALA A N 1
ATOM 880 C CA . ALA A 1 113 ? 24.412 30.268 85.314 1.00 3.84 113 ALA A CA 1
ATOM 881 C C . ALA A 1 113 ? 24.421 30.788 86.750 1.00 3.55 113 ALA A C 1
ATOM 882 O O . ALA A 1 113 ? 23.393 31.236 87.267 1.00 4.71 113 ALA A O 1
ATOM 884 N N . VAL A 1 114 ? 25.583 30.718 87.393 1.00 2.89 114 VAL A N 1
ATOM 885 C CA . VAL A 1 114 ? 25.723 31.184 88.768 1.00 2.50 114 VAL A CA 1
ATOM 886 C C . VAL A 1 114 ? 25.563 32.705 88.884 1.00 3.32 114 VAL A C 1
ATOM 887 O O . VAL A 1 114 ? 24.890 33.183 89.795 1.00 2.83 114 VAL A O 1
ATOM 891 N N . PHE A 1 115 ? 26.149 33.460 87.951 1.00 2.82 115 PHE A N 1
ATOM 892 C CA . PHE A 1 115 ? 26.029 34.924 87.977 1.00 1.99 115 PHE A CA 1
ATOM 893 C C . PHE A 1 115 ? 24.569 35.341 87.780 1.00 2.62 115 PHE A C 1
ATOM 894 O O . PHE A 1 115 ? 24.108 36.320 88.370 1.00 3.52 115 PHE A O 1
ATOM 902 N N . LYS A 1 116 ? 23.840 34.586 86.961 1.00 3.52 116 LYS A N 1
ATOM 903 C CA . LYS A 1 116 ? 22.427 34.864 86.702 1.00 3.54 116 LYS A CA 1
ATOM 904 C C . LYS A 1 116 ? 21.607 34.689 87.982 1.00 4.00 116 LYS A C 1
ATOM 905 O O . LYS A 1 116 ? 20.796 35.548 88.339 1.00 2.98 116 LYS A O 1
ATOM 911 N N . VAL A 1 117 ? 21.837 33.579 88.677 1.00 4.14 117 VAL A N 1
ATOM 912 C CA . VAL A 1 117 ? 21.130 33.291 89.916 1.00 3.89 117 VAL A CA 1
ATOM 913 C C . VAL A 1 117 ? 21.520 34.306 90.991 1.00 3.51 117 VAL A C 1
ATOM 914 O O . VAL A 1 117 ? 20.652 34.817 91.707 1.00 4.23 117 VAL A O 1
ATOM 918 N N . LEU A 1 118 ? 22.811 34.631 91.071 1.00 3.63 118 LEU A N 1
ATOM 919 C CA . LEU A 1 118 ? 23.295 35.612 92.048 1.00 5.97 118 LEU A CA 1
ATOM 920 C C . LEU A 1 118 ? 22.621 36.967 91.852 1.00 6.35 118 LEU A C 1
ATOM 921 O O . LEU A 1 118 ? 22.175 37.590 92.817 1.00 7.17 118 LEU A O 1
ATOM 926 N N . SER A 1 119 ? 22.558 37.421 90.601 1.00 6.83 119 SER A N 1
ATOM 927 C CA . SER A 1 119 ? 21.945 38.710 90.270 1.00 7.52 119 SER A CA 1
ATOM 928 C C . SER A 1 119 ? 20.469 38.798 90.651 1.00 9.23 119 SER A C 1
ATOM 929 O O . SER A 1 119 ? 19.941 39.890 90.869 1.00 9.52 119 SER A O 1
ATOM 932 N N . ARG A 1 120 ? 19.803 37.650 90.730 1.00 8.47 120 ARG A N 1
ATOM 933 C CA . ARG A 1 120 ? 18.393 37.618 91.099 1.00 11.65 120 ARG A CA 1
ATOM 934 C C . ARG A 1 120 ? 18.209 37.478 92.613 1.00 11.38 120 ARG A C 1
ATOM 935 O O . ARG A 1 120 ? 17.192 37.904 93.165 1.00 12.30 120 ARG A O 1
ATOM 943 N N . GLU A 1 121 ? 19.218 36.940 93.290 1.00 8.51 121 GLU A N 1
ATOM 944 C CA . GLU A 1 121 ? 19.131 36.721 94.728 1.00 8.63 121 GLU A CA 1
ATOM 945 C C . GLU A 1 121 ? 19.686 37.817 95.630 1.00 9.13 121 GLU A C 1
ATOM 946 O O . GLU A 1 121 ? 19.157 38.046 96.719 1.00 9.85 121 GLU A O 1
ATOM 952 N N . ILE A 1 122 ? 20.751 38.484 95.196 1.00 6.47 122 ILE A N 1
ATOM 953 C CA . ILE A 1 122 ? 21.348 39.540 96.010 1.00 6.60 122 ILE A CA 1
ATOM 954 C C . ILE A 1 122 ? 20.691 40.895 95.746 1.00 6.94 122 ILE A C 1
ATOM 955 O O . ILE A 1 122 ? 19.989 41.069 94.747 1.00 6.81 122 ILE A O 1
ATOM 960 N N . SER A 1 123 ? 20.898 41.840 96.658 1.00 7.61 123 SER A N 1
ATOM 961 C CA . SER A 1 123 ? 20.323 43.177 96.524 1.00 6.71 123 SER A CA 1
ATOM 962 C C . SER A 1 123 ? 20.883 43.877 95.297 1.00 5.64 123 SER A C 1
ATOM 963 O O . SER A 1 123 ? 21.993 43.578 94.861 1.00 5.20 123 SER A O 1
ATOM 966 N N . GLN A 1 124 ? 20.105 44.795 94.733 1.00 6.54 124 GLN A N 1
ATOM 967 C CA . GLN A 1 124 ? 20.539 45.544 93.556 1.00 7.53 124 GLN A CA 1
ATOM 968 C C . GLN A 1 124 ? 21.805 46.328 93.884 1.00 7.35 124 GLN A C 1
ATOM 969 O O . GLN A 1 124 ? 22.700 46.458 93.048 1.00 7.37 124 GLN A O 1
ATOM 975 N N . GLY A 1 125 ? 21.878 46.826 95.117 1.00 6.17 125 GLY A N 1
ATOM 976 C CA . GLY A 1 125 ? 23.036 47.583 95.561 1.00 7.81 125 GLY A CA 1
ATOM 977 C C . GLY A 1 125 ? 24.316 46.767 95.538 1.00 7.27 125 GLY A C 1
ATOM 978 O O . GLY A 1 125 ? 25.367 47.265 95.129 1.00 6.99 125 GLY A O 1
ATOM 979 N N . GLU A 1 126 ? 24.240 45.521 95.998 1.00 5.06 126 GLU A N 1
ATOM 980 C CA . GLU A 1 126 ? 25.411 44.655 96.001 1.00 5.26 126 GLU A CA 1
ATOM 981 C C . GLU A 1 126 ? 25.787 44.252 94.576 1.00 2.96 126 GLU A C 1
ATOM 982 O O . GLU A 1 126 ? 26.966 44.199 94.232 1.00 3.93 126 GLU A O 1
ATOM 988 N N . LEU A 1 127 ? 24.781 44.009 93.741 1.00 4.18 127 LEU A N 1
ATOM 989 C CA . LEU A 1 127 ? 25.018 43.639 92.347 1.00 3.37 127 LEU A CA 1
ATOM 990 C C . LEU A 1 127 ? 25.768 44.757 91.627 1.00 3.62 127 LEU A C 1
ATOM 991 O O . LEU A 1 127 ? 26.749 44.506 90.935 1.00 3.50 127 LEU A O 1
ATOM 996 N N . GLU A 1 128 ? 25.303 45.992 91.799 1.00 4.87 128 GLU A N 1
ATOM 997 C CA . GLU A 1 128 ? 25.941 47.142 91.163 1.00 2.54 128 GLU A CA 1
ATOM 998 C C . GLU A 1 128 ? 27.361 47.330 91.680 1.00 4.86 128 GLU A C 1
ATOM 999 O O . GLU A 1 128 ? 28.273 47.636 90.911 1.00 3.03 128 GLU A O 1
ATOM 1005 N N . ASP A 1 129 ? 27.552 47.100 92.975 1.00 4.85 129 ASP A N 1
ATOM 1006 C CA . ASP A 1 129 ? 28.870 47.232 93.590 1.00 6.24 129 ASP A CA 1
ATOM 1007 C C . ASP A 1 129 ? 29.831 46.201 92.990 1.00 7.73 129 ASP A C 1
ATOM 1008 O O . ASP A 1 129 ? 30.935 46.548 92.569 1.00 7.55 129 ASP A O 1
ATOM 1013 N N . VAL A 1 130 ? 29.405 44.940 92.938 1.00 6.41 130 VAL A N 1
ATOM 1014 C CA . VAL A 1 130 ? 30.239 43.873 92.383 1.00 5.39 130 VAL A CA 1
ATOM 1015 C C . VAL A 1 130 ? 30.583 44.133 90.919 1.00 4.87 130 VAL A C 1
ATOM 1016 O O . VAL A 1 130 ? 31.741 44.009 90.520 1.00 4.64 130 VAL A O 1
ATOM 1020 N N . LEU A 1 131 ? 29.583 44.520 90.129 1.00 5.35 131 LEU A N 1
ATOM 1021 C CA . LEU A 1 131 ? 29.805 44.810 88.714 1.00 4.91 131 LEU A CA 1
ATOM 1022 C C . LEU A 1 131 ? 30.824 45.934 88.542 1.00 6.16 131 LEU A C 1
ATOM 1023 O O . LEU A 1 131 ? 31.692 45.862 87.676 1.00 5.45 131 LEU A O 1
ATOM 1028 N N . GLY A 1 132 ? 30.731 46.955 89.392 1.00 4.85 132 GLY A N 1
ATOM 1029 C CA . GLY A 1 132 ? 31.652 48.079 89.317 1.00 6.14 132 GLY A CA 1
ATOM 1030 C C . GLY A 1 132 ? 33.093 47.722 89.636 1.00 6.20 132 GLY A C 1
ATOM 1031 O O . GLY A 1 132 ? 34.014 48.466 89.302 1.00 7.13 132 GLY A O 1
ATOM 1032 N N . LEU A 1 133 ? 33.289 46.581 90.289 1.00 5.93 133 LEU A N 1
ATOM 1033 C CA . LEU A 1 133 ? 34.625 46.119 90.658 1.00 5.92 133 LEU A CA 1
ATOM 1034 C C . LEU A 1 133 ? 35.228 45.199 89.603 1.00 5.56 133 LEU A C 1
ATOM 1035 O O . LEU A 1 133 ? 36.394 44.816 89.700 1.00 6.82 133 LEU A O 1
ATOM 1040 N N . LEU A 1 134 ? 34.448 44.876 88.577 1.00 5.12 134 LEU A N 1
ATOM 1041 C CA . LEU A 1 134 ? 34.903 43.956 87.537 1.00 5.38 134 LEU A CA 1
ATOM 1042 C C . LEU A 1 134 ? 35.214 44.589 86.190 1.00 6.49 134 LEU A C 1
ATOM 1043 O O . LEU A 1 134 ? 34.609 45.588 85.811 1.00 7.33 134 LEU A O 1
ATOM 1048 N N . PRO A 1 135 ? 36.177 44.009 85.451 1.00 6.37 135 PRO A N 1
ATOM 1049 C CA . PRO A 1 135 ? 36.577 44.495 84.125 1.00 6.60 135 PRO A CA 1
ATOM 1050 C C . PRO A 1 135 ? 35.421 44.220 83.163 1.00 7.73 135 PRO A C 1
ATOM 1051 O O . PRO A 1 135 ? 34.579 43.363 83.437 1.00 5.35 135 PRO A O 1
ATOM 1055 N N . LYS A 1 136 ? 35.400 44.928 82.039 1.00 6.70 136 LYS A N 1
ATOM 1056 C CA . LYS A 1 136 ? 34.348 44.785 81.034 1.00 9.60 136 LYS A CA 1
ATOM 1057 C C . LYS A 1 136 ? 34.094 43.3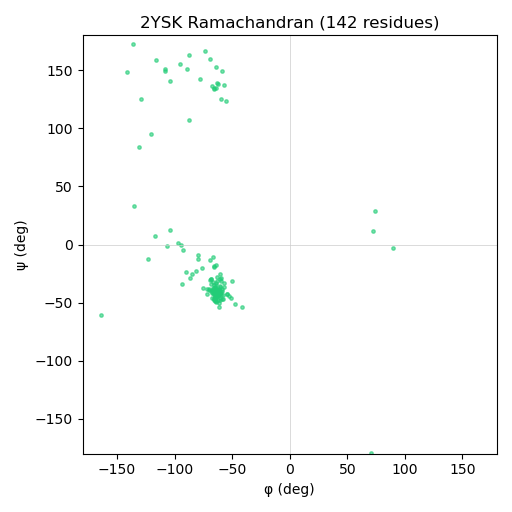49 80.560 1.00 8.27 136 LYS A C 1
ATOM 1058 O O . LYS A 1 136 ? 32.939 42.930 80.451 1.00 9.11 136 LYS A O 1
ATOM 1064 N N . GLU A 1 137 ? 35.157 42.595 80.286 1.00 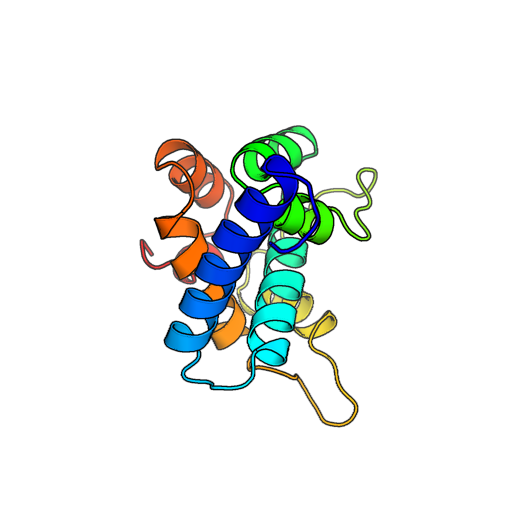7.04 137 GLU A N 1
ATOM 1065 C CA . GLU A 1 137 ? 35.000 41.217 79.823 1.00 7.93 137 GLU A CA 1
ATOM 1066 C C . GLU A 1 137 ? 34.337 40.313 80.858 1.00 7.90 137 GLU A C 1
ATOM 1067 O O . GLU A 1 137 ? 33.650 39.356 80.500 1.00 8.28 137 GLU A O 1
ATOM 1073 N N . LEU A 1 138 ? 34.509 40.637 82.138 1.00 6.42 138 LEU A N 1
ATOM 1074 C CA . LEU A 1 138 ? 33.900 39.845 83.201 1.00 7.02 138 LEU A CA 1
ATOM 1075 C C . LEU A 1 138 ? 32.471 40.295 83.508 1.00 5.26 138 LEU A C 1
ATOM 1076 O O . LEU A 1 138 ? 31.642 39.489 83.933 1.00 5.09 138 LEU A O 1
ATOM 1081 N N . ARG A 1 139 ? 32.177 41.577 83.284 1.00 6.12 139 ARG A N 1
ATOM 1082 C CA . ARG A 1 139 ? 30.822 42.089 83.504 1.00 7.61 139 ARG A CA 1
ATOM 1083 C C . ARG A 1 139 ? 29.906 41.479 82.444 1.00 5.97 139 ARG A C 1
ATOM 1084 O O . ARG A 1 139 ? 28.720 41.273 82.679 1.00 5.02 139 ARG A O 1
ATOM 1092 N N . ALA A 1 140 ? 30.481 41.184 81.279 1.00 7.24 140 ALA A N 1
ATOM 1093 C CA . ALA A 1 140 ? 29.745 40.588 80.167 1.00 6.68 140 ALA A CA 1
ATOM 1094 C C . ALA A 1 140 ? 29.221 39.194 80.508 1.00 6.71 140 ALA A C 1
ATOM 1095 O O . ALA A 1 140 ? 28.328 38.679 79.835 1.00 7.75 140 ALA A O 1
ATOM 1097 N N . LEU A 1 141 ? 29.778 38.584 81.553 1.00 5.96 141 LEU A N 1
ATOM 1098 C CA . LEU A 1 141 ? 29.356 37.250 81.985 1.00 4.53 141 LEU A CA 1
ATOM 1099 C C . LEU A 1 141 ? 28.065 37.291 82.808 1.00 5.77 141 LEU A C 1
ATOM 1100 O O . LEU A 1 141 ? 27.460 36.253 83.081 1.00 4.41 141 LEU A O 1
ATOM 1105 N N . TRP A 1 142 ? 27.669 38.493 83.225 1.00 4.71 142 TRP A N 1
ATOM 1106 C CA . TRP A 1 142 ? 26.450 38.695 84.003 1.00 5.87 142 TRP A CA 1
ATOM 1107 C C . TRP A 1 142 ? 25.315 39.065 83.052 1.00 8.79 142 TRP A C 1
ATOM 1108 O O 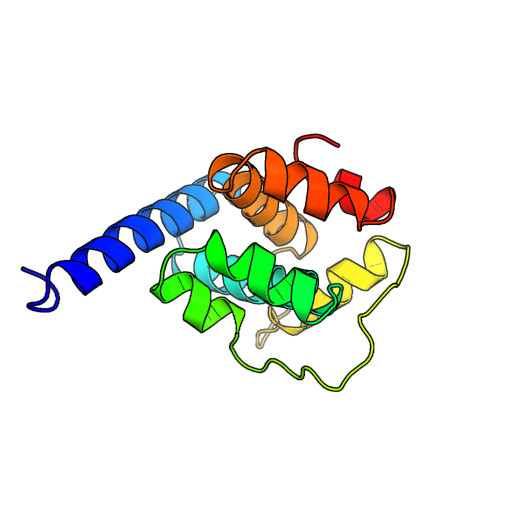. TRP A 1 142 ? 25.559 39.590 81.964 1.00 9.66 142 TRP A O 1
ATOM 1119 N N . PRO A 1 143 ? 24.058 38.801 83.447 1.00 11.08 143 PRO A N 1
ATOM 1120 C CA . PRO A 1 143 ? 22.909 39.127 82.593 1.00 13.56 143 PRO A CA 1
ATOM 1121 C C . PRO A 1 143 ? 22.758 40.614 82.257 1.00 16.82 143 PRO A C 1
ATOM 1122 O O . PRO A 1 143 ? 22.253 40.961 81.189 1.00 17.21 143 PRO A O 1
ATOM 1126 N N . GLN A 1 144 ? 23.211 41.483 83.159 1.00 18.76 144 GLN A N 1
ATOM 1127 C CA . GLN A 1 144 ? 23.138 42.929 82.945 1.00 22.95 144 GLN A CA 1
ATOM 1128 C C . GLN A 1 144 ? 24.078 43.358 81.820 1.00 25.68 144 GLN A C 1
ATOM 1129 O O . GLN A 1 144 ? 23.817 44.338 81.115 1.00 27.08 144 GLN A O 1
ATOM 1135 N N . GLY A 1 145 ? 25.168 42.612 81.655 1.00 26.56 145 GLY A N 1
ATOM 1136 C CA . GLY A 1 145 ? 26.137 42.919 80.619 1.00 27.84 145 GLY A CA 1
ATOM 1137 C C . GLY A 1 145 ? 27.194 43.916 81.056 1.00 28.69 145 GLY A C 1
ATOM 1138 O O . GLY A 1 145 ? 27.000 44.597 82.087 1.00 30.63 145 GLY A O 1
#

InterPro domains:
  IPR018727 Protein of unknown function DUF2267 [PF10025] (17-141)
  IPR038282 DUF2267 superfamily [G3DSA:1.10.490.110] (1-145)

Solvent-accessible surface area: 8206 Å² total; per-residue (Å²): 156,74,56,70,86,144,73,88,30,145,13,74,136,79,13,123,53,9,35,134,34,0,29,146,82,39,70,28,162,60,186,112,85,0,72,27,0,2,62,1,0,0,6,7,0,10,48,25,9,59,83,138,41,0,52,78,0,4,74,64,3,15,89,85,2,83,49,24,0,68,77,74,71,91,63,124,43,178,57,59,180,41,127,80,68,121,21,2,23,57,67,0,23,104,58,1,134,57,147,104,42,76,22,17,87,25,45,43,0,0,94,3,0,1,88,7,0,13,185,83,7,53,130,48,12,13,99,60,2,20,66,75,7,37,154,76,0,78,46,1,4,67,103,59

B-factor: mean 9.92, std 8.67, range [0.89, 41.24]